Protein AF-A0AAW0IEG2-F1 (afdb_monomer_lite)

Radius of gyration: 17.85 Å; chains: 1; bounding box: 50×49×41 Å

InterPro domains:
  IPR002109 Glutaredoxin [PF00462] (3-48)
  IPR036249 Thioredoxin-like superfamily [SSF52833] (4-71)

pLDDT: mean 71.1, std 20.33, range [39.47, 96.19]

Sequence (109 aa):
GFRVWVDERDVSLDLSYRKELQGVLSGKNKNSKNLMTLPQVFIRGKHIEGAEMIEHLFETSELAKLLEGFPVQNLEFSFDCDSCDDVRFASCISYNGSRKVFDEEEDRV

Foldseek 3Di:
DQQFDDQDDDCVPDVVVVVVVCVVCCVPDVPCPDDQDDDWDDQPNHTQHHDVSCVVCVVVVVNVVSCPPGDHPDPVPPPPPVPCPVPPDDPDVPDPRDDDDDDDDDPDD

Structure (mmCIF, N/CA/C/O backbone):
data_AF-A0AAW0IEG2-F1
#
_entry.id   AF-A0AAW0IEG2-F1
#
loop_
_atom_site.group_PDB
_atom_site.id
_atom_site.type_symbol
_atom_site.label_atom_id
_atom_site.label_alt_id
_atom_site.label_comp_id
_atom_site.label_asym_id
_atom_site.label_entity_id
_atom_site.label_seq_id
_atom_site.pdbx_PDB_ins_code
_atom_site.Cartn_x
_atom_site.Cartn_y
_atom_site.Cartn_z
_atom_site.occupancy
_atom_site.B_iso_or_equiv
_atom_site.auth_seq_id
_atom_site.auth_comp_id
_atom_site.auth_asym_id
_atom_site.auth_atom_id
_atom_site.pdbx_PDB_model_num
ATOM 1 N N . GLY A 1 1 ? -3.029 -9.859 10.539 1.00 76.31 1 GLY A N 1
ATOM 2 C CA . GLY A 1 1 ? -3.305 -8.905 9.442 1.00 76.31 1 GLY A CA 1
ATOM 3 C C . GLY A 1 1 ? -4.535 -9.340 8.664 1.00 76.31 1 GLY A C 1
ATOM 4 O O . GLY A 1 1 ? -4.974 -10.465 8.855 1.00 76.31 1 GLY A O 1
ATOM 5 N N . PHE A 1 2 ? -5.083 -8.482 7.798 1.00 84.50 2 PHE A N 1
ATOM 6 C CA . PHE A 1 2 ? -6.356 -8.728 7.090 1.00 84.50 2 PHE A CA 1
ATOM 7 C C . PHE A 1 2 ? -6.301 -9.794 5.986 1.00 84.50 2 PHE A C 1
ATOM 9 O O . PHE A 1 2 ? -7.349 -10.228 5.525 1.00 84.50 2 PHE A O 1
ATOM 16 N N . ARG A 1 3 ? -5.100 -10.230 5.569 1.00 85.44 3 ARG A N 1
ATOM 17 C CA . ARG A 1 3 ? -4.894 -11.291 4.558 1.00 85.44 3 ARG A CA 1
ATOM 18 C C . ARG A 1 3 ? -5.650 -11.037 3.240 1.00 85.44 3 ARG A C 1
ATOM 20 O O . ARG A 1 3 ? -6.019 -11.976 2.546 1.00 85.44 3 ARG A O 1
ATOM 27 N N . VAL A 1 4 ? -5.883 -9.774 2.894 1.00 87.06 4 VAL A N 1
ATOM 28 C CA . VAL A 1 4 ? -6.465 -9.377 1.605 1.00 87.06 4 VAL A CA 1
ATOM 29 C C . VAL A 1 4 ? -5.387 -9.365 0.523 1.00 87.06 4 VAL A C 1
ATOM 31 O O . VAL A 1 4 ? -4.194 -9.299 0.824 1.00 87.06 4 VAL A O 1
ATOM 34 N N . TRP A 1 5 ? -5.790 -9.453 -0.741 1.00 83.94 5 TRP A N 1
ATOM 35 C CA . TRP A 1 5 ? -4.877 -9.246 -1.865 1.00 83.94 5 TRP A CA 1
ATOM 36 C C . TRP A 1 5 ? -4.476 -7.769 -1.982 1.00 83.94 5 TRP A C 1
ATOM 38 O O . TRP A 1 5 ? -5.323 -6.886 -1.834 1.00 83.94 5 TRP A O 1
ATOM 48 N N . VAL A 1 6 ? -3.188 -7.510 -2.217 1.00 87.69 6 VAL A N 1
ATOM 49 C CA . VAL A 1 6 ? -2.609 -6.163 -2.320 1.00 87.69 6 VAL A CA 1
ATOM 50 C C . VAL A 1 6 ? -1.805 -6.078 -3.614 1.00 87.69 6 VAL A C 1
ATOM 52 O O . VAL A 1 6 ? -0.935 -6.913 -3.845 1.00 87.69 6 VAL A O 1
ATOM 55 N N . ASP A 1 7 ? -2.098 -5.067 -4.433 1.00 88.31 7 ASP A N 1
ATOM 56 C CA . ASP A 1 7 ? -1.340 -4.722 -5.642 1.00 88.31 7 ASP A CA 1
ATOM 57 C C . ASP A 1 7 ? -0.297 -3.653 -5.294 1.00 88.31 7 ASP A C 1
ATOM 59 O O . ASP A 1 7 ? -0.640 -2.482 -5.110 1.00 88.31 7 ASP A O 1
ATOM 63 N N . GLU A 1 8 ? 0.967 -4.047 -5.146 1.00 89.69 8 GLU A N 1
ATOM 64 C CA . GLU A 1 8 ? 2.055 -3.113 -4.857 1.00 89.69 8 GLU A CA 1
ATOM 65 C C . GLU A 1 8 ? 2.616 -2.528 -6.159 1.00 89.69 8 GLU A C 1
ATOM 67 O O . GLU A 1 8 ? 3.122 -3.250 -7.018 1.00 89.69 8 GLU A O 1
ATOM 72 N N . ARG A 1 9 ? 2.542 -1.200 -6.303 1.00 88.88 9 ARG A N 1
ATOM 73 C CA . ARG A 1 9 ? 3.031 -0.480 -7.486 1.00 88.88 9 ARG A CA 1
ATOM 74 C C . ARG A 1 9 ? 4.157 0.469 -7.117 1.00 88.88 9 ARG A C 1
ATOM 76 O O . ARG A 1 9 ? 3.928 1.515 -6.508 1.00 88.88 9 ARG A O 1
ATOM 83 N N . ASP A 1 10 ? 5.368 0.123 -7.532 1.00 86.25 10 ASP A N 1
ATOM 84 C CA . ASP A 1 10 ? 6.550 0.945 -7.300 1.00 86.25 10 ASP A CA 1
ATOM 85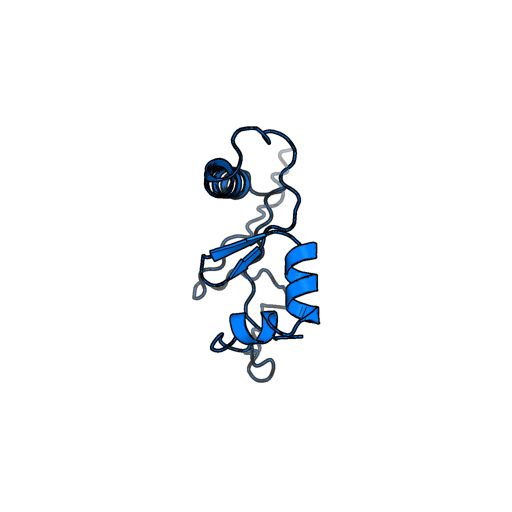 C C . ASP A 1 10 ? 6.624 2.105 -8.308 1.00 86.25 10 ASP A C 1
ATOM 87 O O . ASP A 1 10 ? 6.935 1.935 -9.488 1.00 86.25 10 ASP A O 1
ATOM 91 N N . VAL A 1 11 ? 6.348 3.316 -7.827 1.00 85.62 11 VAL A N 1
ATOM 92 C CA . VAL A 1 11 ? 6.405 4.552 -8.627 1.00 85.62 11 VAL A CA 1
ATOM 93 C C . VAL A 1 11 ? 7.815 5.143 -8.752 1.00 85.62 11 VAL A C 1
ATOM 95 O O . VAL A 1 11 ? 8.010 6.119 -9.482 1.00 85.62 11 VAL A O 1
ATOM 98 N N . SER A 1 12 ? 8.792 4.610 -8.014 1.00 81.38 12 SER A N 1
ATOM 99 C CA . SER A 1 12 ? 10.208 4.957 -8.164 1.00 81.38 12 SER A CA 1
ATOM 100 C C . SER A 1 12 ? 10.835 4.206 -9.338 1.00 81.38 12 SER A C 1
ATOM 102 O O . SER A 1 12 ? 11.629 4.792 -10.075 1.00 81.38 12 SER A O 1
ATOM 104 N N . LEU A 1 13 ? 10.408 2.958 -9.558 1.00 84.81 13 LEU A N 1
ATOM 105 C CA . LEU A 1 13 ? 10.861 2.111 -10.660 1.00 84.81 13 LEU A CA 1
ATOM 106 C C . LEU A 1 13 ? 10.047 2.324 -11.942 1.00 84.81 13 LEU A C 1
ATOM 108 O O . LEU A 1 13 ? 10.627 2.375 -13.026 1.00 84.81 13 LEU A O 1
ATOM 112 N N . ASP A 1 14 ? 8.722 2.486 -11.844 1.00 84.31 14 ASP A N 1
ATOM 113 C CA . ASP A 1 14 ? 7.855 2.639 -13.014 1.00 84.31 14 ASP A CA 1
ATOM 114 C C . ASP A 1 14 ? 7.329 4.077 -13.172 1.00 84.31 14 ASP A C 1
ATOM 116 O O . ASP A 1 14 ? 6.412 4.553 -12.489 1.00 84.31 14 ASP A O 1
ATOM 120 N N . LEU A 1 15 ? 7.896 4.782 -14.153 1.00 84.50 15 LEU A N 1
ATOM 121 C CA . LEU A 1 15 ? 7.496 6.143 -14.510 1.00 84.50 15 LEU A CA 1
ATOM 122 C C . LEU A 1 15 ? 6.049 6.238 -15.017 1.00 84.50 15 LEU A C 1
ATOM 124 O O . LEU A 1 15 ? 5.459 7.319 -14.944 1.00 84.50 15 LEU A O 1
ATOM 128 N N . SER A 1 16 ? 5.479 5.155 -15.553 1.00 86.81 16 SER A N 1
ATOM 129 C CA . SER A 1 16 ? 4.085 5.124 -15.996 1.00 86.81 16 SER A CA 1
ATOM 130 C C . SER A 1 16 ? 3.133 5.159 -14.802 1.00 86.81 16 SER A C 1
ATOM 132 O O . SER A 1 16 ? 2.258 6.025 -14.773 1.00 86.81 16 SER A O 1
ATOM 134 N N . TYR A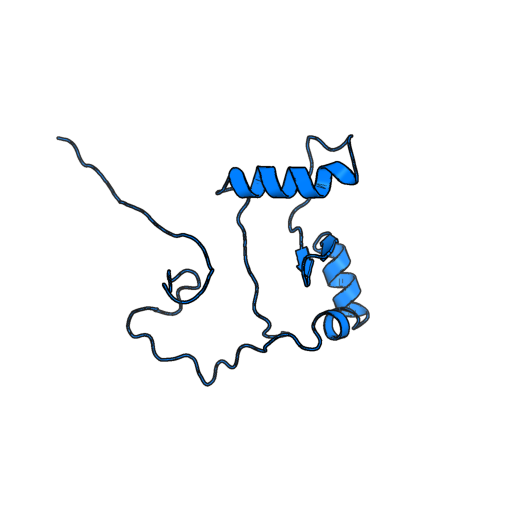 1 17 ? 3.390 4.364 -13.757 1.00 85.00 17 TYR A N 1
ATOM 135 C CA . TYR A 1 17 ? 2.639 4.429 -12.500 1.00 85.00 17 TYR A CA 1
ATOM 136 C C . TYR A 1 17 ? 2.812 5.769 -11.798 1.00 85.00 17 TYR A C 1
ATOM 138 O O . TYR A 1 17 ? 1.842 6.327 -11.290 1.00 85.00 17 TYR A O 1
ATOM 146 N N . ARG A 1 18 ? 4.017 6.353 -11.826 1.00 85.75 18 ARG A N 1
ATOM 147 C CA . ARG A 1 18 ? 4.219 7.709 -11.302 1.00 85.75 18 ARG A CA 1
ATOM 148 C C . ARG A 1 18 ? 3.339 8.735 -12.016 1.00 85.75 18 ARG A C 1
ATOM 150 O O . ARG A 1 18 ? 2.733 9.574 -11.354 1.00 85.75 18 ARG A O 1
ATOM 157 N N . LYS A 1 19 ? 3.266 8.690 -13.350 1.00 86.19 19 LYS A N 1
ATOM 158 C CA . LYS A 1 19 ? 2.421 9.599 -14.145 1.00 86.19 19 LYS A CA 1
ATOM 159 C C . LYS A 1 19 ? 0.932 9.350 -13.910 1.00 86.19 19 LYS A C 1
ATOM 161 O O . LYS A 1 19 ? 0.182 10.314 -13.786 1.00 86.19 19 LYS A O 1
ATOM 166 N N . GLU A 1 20 ? 0.512 8.090 -13.830 1.00 88.44 20 GLU A N 1
ATOM 167 C CA . GLU A 1 20 ? -0.867 7.703 -13.519 1.00 88.44 20 GLU A CA 1
ATOM 168 C C . GLU A 1 20 ? -1.280 8.237 -12.143 1.00 88.44 20 GLU A C 1
ATOM 170 O O . GLU A 1 20 ? -2.257 8.980 -12.039 1.00 88.44 20 GLU A O 1
ATOM 175 N N . LEU A 1 21 ? -0.482 7.955 -11.107 1.00 87.19 21 LEU A N 1
ATOM 176 C CA . LEU A 1 21 ? -0.701 8.448 -9.749 1.00 87.19 21 LEU A CA 1
ATOM 177 C C . LEU A 1 21 ? -0.747 9.979 -9.722 1.00 87.19 21 LEU A C 1
ATOM 179 O O . LEU A 1 21 ? -1.644 10.565 -9.116 1.00 87.19 21 LEU A O 1
ATOM 183 N N . GLN A 1 22 ? 0.169 10.640 -10.438 1.00 85.62 22 GLN A N 1
ATOM 184 C CA . GLN A 1 22 ? 0.139 12.091 -10.586 1.00 85.62 22 GLN A CA 1
ATOM 185 C C . GLN A 1 22 ? -1.164 12.577 -11.221 1.00 85.62 22 GLN A C 1
ATOM 187 O O . GLN A 1 22 ? -1.729 13.556 -10.739 1.00 85.62 22 GLN A O 1
ATOM 192 N N . GLY A 1 23 ? -1.666 11.907 -12.258 1.00 85.88 23 GLY A N 1
ATOM 193 C CA . GLY A 1 23 ? -2.932 12.238 -12.911 1.00 85.88 23 GLY A CA 1
ATOM 194 C C . GLY A 1 23 ? -4.130 12.117 -11.970 1.00 85.88 23 GLY A C 1
ATOM 195 O O . GLY A 1 23 ? -4.931 13.047 -11.874 1.00 85.88 23 GLY A O 1
ATOM 196 N N . VAL A 1 24 ? -4.206 11.016 -11.219 1.00 84.81 24 VAL A N 1
ATOM 197 C CA . VAL A 1 24 ? -5.282 10.760 -10.247 1.00 84.81 24 VAL A CA 1
ATOM 198 C C . VAL A 1 24 ? -5.265 11.787 -9.107 1.00 84.81 24 VAL A C 1
ATOM 200 O O . VAL A 1 24 ? -6.319 12.278 -8.700 1.00 84.81 24 VAL A O 1
ATOM 203 N N . LEU A 1 25 ? -4.081 12.175 -8.623 1.00 81.25 25 LEU A N 1
ATOM 204 C CA . LEU A 1 25 ? -3.932 13.134 -7.520 1.00 81.25 25 LEU A CA 1
ATOM 205 C C . LEU A 1 25 ? -4.035 14.607 -7.957 1.00 81.25 25 LEU A C 1
ATOM 207 O O . LEU A 1 25 ? -4.485 15.454 -7.180 1.00 81.25 25 LEU A O 1
ATOM 211 N N . SER A 1 26 ? -3.672 14.937 -9.202 1.00 69.12 26 SER A N 1
ATOM 212 C CA . SER A 1 26 ? -3.678 16.318 -9.724 1.00 69.12 26 SER A CA 1
ATOM 213 C C . SER A 1 26 ? -5.072 16.952 -9.760 1.00 69.12 26 SER A C 1
ATOM 215 O O . SER A 1 26 ? -5.185 18.179 -9.735 1.00 69.12 26 SER A O 1
ATOM 217 N N . GLY A 1 27 ? -6.139 16.146 -9.767 1.00 62.97 27 GLY A N 1
ATOM 218 C CA . GLY A 1 27 ? -7.513 16.640 -9.645 1.00 62.97 27 GLY A CA 1
ATOM 219 C C . GLY A 1 27 ? -7.821 17.284 -8.287 1.00 62.97 27 GLY A C 1
ATOM 220 O O . GLY A 1 27 ? -8.717 18.122 -8.210 1.00 62.97 27 GLY A O 1
ATOM 221 N N . LYS A 1 28 ? -7.066 16.940 -7.231 1.00 57.53 28 LYS A N 1
ATOM 222 C CA . LYS A 1 28 ? -7.306 17.401 -5.854 1.00 57.53 28 LYS A CA 1
ATOM 223 C C . LYS A 1 28 ? -6.367 18.524 -5.395 1.00 57.53 28 LYS A C 1
ATOM 225 O O . LYS A 1 28 ? -6.750 19.280 -4.511 1.00 57.53 28 LYS A O 1
ATOM 230 N N . ASN A 1 29 ? -5.165 18.676 -5.969 1.00 51.62 29 ASN A N 1
ATOM 231 C CA . ASN A 1 29 ? -4.219 19.708 -5.518 1.00 51.62 29 ASN A CA 1
ATOM 232 C C . ASN A 1 29 ? -3.242 20.162 -6.622 1.00 51.62 29 ASN A C 1
ATOM 234 O O . ASN A 1 29 ? -2.154 19.614 -6.793 1.00 51.62 29 ASN A O 1
ATOM 238 N N . LYS A 1 30 ? -3.609 21.218 -7.361 1.00 50.16 30 LYS A N 1
ATOM 239 C CA . LYS A 1 30 ? -2.830 21.770 -8.493 1.00 50.16 30 LYS A CA 1
ATOM 240 C C . LYS A 1 30 ? -1.489 22.422 -8.102 1.00 50.16 30 LYS A C 1
ATOM 242 O O . LYS A 1 30 ? -0.730 22.805 -8.986 1.00 50.16 30 LYS A O 1
ATOM 247 N N . ASN A 1 31 ? -1.186 22.529 -6.805 1.00 49.44 31 ASN A N 1
ATOM 248 C CA . ASN A 1 31 ? -0.006 23.234 -6.290 1.00 49.44 31 ASN A CA 1
ATOM 249 C C . ASN A 1 31 ? 1.110 22.312 -5.759 1.00 49.44 31 ASN A C 1
ATOM 251 O O . ASN A 1 31 ? 2.204 22.798 -5.487 1.00 49.44 31 ASN A O 1
ATOM 255 N N . SER A 1 32 ? 0.895 20.993 -5.647 1.00 52.62 32 SER A N 1
ATOM 256 C CA . SER A 1 32 ? 1.917 20.058 -5.140 1.00 52.62 32 SER A CA 1
ATOM 257 C C . SER A 1 32 ? 2.612 19.313 -6.281 1.00 52.62 32 SER A C 1
ATOM 259 O O . SER A 1 32 ? 2.489 18.103 -6.449 1.00 52.62 32 SER A O 1
ATOM 261 N N . LYS A 1 33 ? 3.364 20.045 -7.109 1.00 49.19 33 LYS A N 1
ATOM 262 C CA . LYS A 1 33 ? 4.205 19.445 -8.162 1.00 49.19 33 LYS A CA 1
ATOM 263 C C . LYS A 1 33 ? 5.398 18.655 -7.589 1.00 49.19 33 LYS A C 1
ATOM 265 O O . LYS A 1 33 ? 6.101 18.003 -8.351 1.00 49.19 33 LYS A O 1
ATOM 270 N N . ASN A 1 34 ? 5.641 18.710 -6.274 1.00 49.38 34 ASN A N 1
ATOM 271 C CA . ASN A 1 34 ? 6.906 18.256 -5.695 1.00 49.38 34 ASN A CA 1
ATOM 272 C C . ASN A 1 34 ? 6.838 17.374 -4.445 1.00 49.38 34 ASN A C 1
ATOM 274 O O . ASN A 1 34 ? 7.896 16.936 -4.015 1.00 49.38 34 ASN A O 1
ATOM 278 N N . LEU A 1 35 ? 5.671 17.051 -3.876 1.00 57.31 35 LEU A N 1
ATOM 279 C CA . LEU A 1 35 ? 5.643 16.149 -2.718 1.00 57.31 35 LEU A CA 1
ATOM 280 C C . LEU A 1 35 ? 4.350 15.324 -2.688 1.00 57.31 35 LEU A C 1
ATOM 282 O O . LEU A 1 35 ? 3.418 15.606 -1.941 1.00 57.31 35 LEU A O 1
ATOM 286 N N . MET A 1 36 ? 4.269 14.310 -3.551 1.00 69.06 36 MET A N 1
ATOM 287 C CA . MET A 1 36 ? 3.323 13.213 -3.327 1.00 69.06 36 MET A CA 1
ATOM 288 C C . MET A 1 36 ? 3.914 12.364 -2.211 1.00 69.06 36 MET A C 1
ATOM 290 O O . MET A 1 36 ? 4.939 11.717 -2.412 1.00 69.06 36 MET A O 1
ATOM 294 N N . THR A 1 37 ? 3.326 12.438 -1.022 1.00 78.69 37 THR A N 1
ATOM 295 C CA . THR A 1 37 ? 3.744 11.627 0.120 1.00 78.69 37 THR A CA 1
ATOM 296 C C . THR A 1 37 ? 3.375 10.177 -0.163 1.00 78.69 37 THR A C 1
ATOM 298 O O . THR A 1 37 ? 2.219 9.874 -0.418 1.00 78.69 37 THR A O 1
ATOM 301 N N . LEU A 1 38 ? 4.347 9.274 -0.201 1.00 86.62 38 LEU A N 1
ATOM 302 C CA . LEU A 1 38 ? 4.079 7.840 -0.312 1.00 86.62 38 LEU A CA 1
ATOM 303 C C . LEU A 1 38 ? 4.013 7.220 1.091 1.00 86.62 38 LEU A C 1
ATOM 305 O O . LEU A 1 38 ? 4.640 7.757 2.007 1.00 86.62 38 LEU A O 1
ATOM 309 N N . PRO A 1 39 ? 3.295 6.098 1.271 1.00 90.06 39 PRO A N 1
ATOM 310 C CA . PRO A 1 39 ? 2.490 5.379 0.273 1.00 90.06 39 PRO A CA 1
ATOM 311 C C . PRO A 1 39 ? 1.200 6.124 -0.113 1.00 90.06 39 PRO A C 1
ATOM 313 O O . PRO A 1 39 ? 0.779 7.043 0.578 1.00 90.06 39 PRO A O 1
ATOM 316 N N . GLN A 1 40 ? 0.577 5.725 -1.225 1.00 90.88 40 GLN A N 1
ATOM 317 C CA . GLN A 1 40 ? -0.757 6.177 -1.642 1.00 90.88 40 GLN A CA 1
ATOM 318 C C . GLN A 1 40 ? -1.640 4.949 -1.854 1.00 90.88 40 GLN A C 1
ATOM 320 O O . GLN A 1 40 ? -1.358 4.125 -2.721 1.00 90.88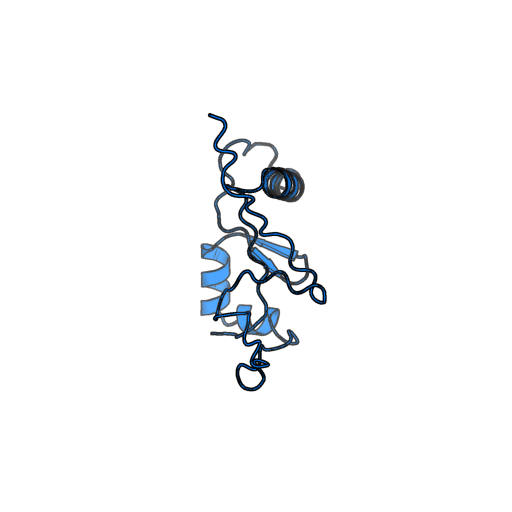 40 GLN A O 1
ATOM 325 N N . VAL A 1 41 ? -2.686 4.812 -1.041 1.00 92.31 41 VAL A N 1
ATOM 326 C CA . VAL A 1 41 ? -3.501 3.598 -0.956 1.00 92.31 41 VAL A CA 1
ATOM 327 C C . VAL A 1 41 ? -4.856 3.808 -1.616 1.00 92.31 41 VAL A C 1
ATOM 329 O O . VAL A 1 41 ? -5.514 4.843 -1.462 1.00 92.31 41 VAL A O 1
ATOM 332 N N . PHE A 1 42 ? -5.285 2.783 -2.346 1.00 92.44 42 PHE A N 1
ATOM 333 C CA . PHE A 1 42 ? -6.576 2.733 -3.010 1.00 92.44 42 PHE A CA 1
ATOM 334 C C . PHE A 1 42 ? -7.303 1.451 -2.611 1.00 92.44 42 PHE A C 1
ATOM 336 O O . PHE A 1 42 ? -6.739 0.363 -2.685 1.00 92.44 42 PHE A O 1
ATOM 343 N N . ILE A 1 43 ? -8.572 1.568 -2.221 1.00 92.75 43 ILE A N 1
ATOM 344 C CA . ILE A 1 43 ? -9.432 0.427 -1.883 1.00 92.75 43 ILE A CA 1
ATOM 345 C C . ILE A 1 43 ? -10.641 0.470 -2.814 1.00 92.75 43 ILE A C 1
ATOM 347 O O . ILE A 1 43 ? -11.371 1.460 -2.853 1.00 92.75 43 ILE A O 1
ATOM 351 N N . ARG A 1 44 ? -10.850 -0.594 -3.604 1.00 89.25 44 ARG A N 1
ATOM 352 C CA . ARG A 1 44 ? -11.924 -0.674 -4.623 1.00 89.25 44 ARG A CA 1
ATOM 353 C C . ARG A 1 44 ? -11.927 0.520 -5.591 1.00 89.25 44 ARG A C 1
ATOM 355 O O . ARG A 1 44 ? -12.977 1.074 -5.905 1.00 89.25 44 ARG A O 1
ATOM 362 N N . GLY A 1 45 ? -10.739 0.965 -6.002 1.00 87.62 45 GLY A N 1
ATOM 363 C CA . GLY A 1 45 ? -10.564 2.124 -6.884 1.00 87.62 45 GLY A CA 1
ATOM 364 C C . GLY A 1 45 ? -10.816 3.486 -6.224 1.00 87.62 45 GLY A C 1
ATOM 365 O O . GLY A 1 45 ? -10.661 4.511 -6.882 1.00 87.62 45 GLY A O 1
ATOM 366 N N . LYS A 1 46 ? -11.174 3.536 -4.933 1.00 89.62 46 LYS A N 1
ATOM 367 C CA . LYS A 1 46 ? -11.294 4.789 -4.181 1.00 89.62 46 LYS A CA 1
ATOM 368 C C . LYS A 1 46 ? -9.966 5.135 -3.528 1.00 89.62 46 LYS A C 1
ATOM 370 O O . LYS A 1 46 ? -9.364 4.297 -2.866 1.00 89.62 46 LYS A O 1
ATOM 375 N N . HIS A 1 47 ? -9.542 6.380 -3.706 1.00 90.44 47 HIS A N 1
ATOM 376 C CA . HIS A 1 47 ? -8.345 6.932 -3.080 1.00 90.44 47 HIS A CA 1
ATOM 377 C C . HIS A 1 47 ? -8.574 7.154 -1.582 1.00 90.44 47 HIS A C 1
ATOM 379 O O . HIS A 1 47 ? -9.469 7.922 -1.229 1.00 90.44 47 HIS A O 1
ATOM 385 N N . ILE A 1 48 ? -7.785 6.481 -0.741 1.00 89.19 48 ILE A N 1
ATOM 386 C CA . ILE A 1 48 ? -7.874 6.559 0.726 1.00 89.19 48 ILE A CA 1
ATOM 387 C C . ILE A 1 48 ? -6.824 7.494 1.329 1.00 89.19 48 ILE A C 1
ATOM 389 O O . ILE A 1 48 ? -7.061 7.986 2.418 1.00 89.19 48 ILE A O 1
ATOM 393 N N . GLU A 1 49 ? -5.740 7.794 0.601 1.00 85.75 49 GLU A N 1
ATOM 394 C CA . GLU A 1 49 ? -4.576 8.606 1.016 1.00 85.75 49 GLU A CA 1
ATOM 395 C C . GLU A 1 49 ? -3.385 7.781 1.527 1.00 85.75 49 GLU A C 1
ATOM 397 O O . GLU A 1 49 ? -3.098 6.714 0.982 1.00 85.75 49 GLU A O 1
ATOM 402 N N . GLY A 1 50 ? -2.610 8.340 2.460 1.00 87.50 50 GLY A N 1
ATOM 403 C CA . GLY A 1 50 ? -1.325 7.810 2.896 1.00 87.50 50 GLY A CA 1
ATOM 404 C C . GLY A 1 50 ? -1.390 6.967 4.163 1.00 87.50 50 GLY A C 1
ATOM 405 O O . GLY A 1 50 ? -2.461 6.600 4.641 1.00 87.50 50 GLY A O 1
ATOM 406 N N . ALA A 1 51 ? -0.211 6.659 4.704 1.00 88.81 51 ALA A N 1
ATOM 407 C CA . ALA A 1 51 ? -0.063 5.772 5.857 1.00 88.81 51 ALA A CA 1
ATOM 408 C C . ALA A 1 51 ? -0.851 6.243 7.091 1.00 88.81 51 ALA A C 1
ATOM 410 O O . ALA A 1 51 ? -1.536 5.430 7.696 1.00 88.81 51 ALA A O 1
ATOM 411 N N . GLU A 1 52 ? -0.820 7.542 7.402 1.00 90.56 52 GLU A N 1
ATOM 412 C CA . GLU A 1 52 ? -1.507 8.126 8.568 1.00 90.56 52 GLU A CA 1
ATOM 413 C C . GLU A 1 52 ? -3.024 7.882 8.532 1.00 90.56 52 GLU A C 1
ATOM 415 O O . GLU A 1 52 ? -3.622 7.461 9.519 1.00 90.56 52 GLU A O 1
ATOM 420 N N . MET A 1 53 ? -3.654 8.062 7.367 1.00 91.06 53 MET A N 1
ATOM 421 C CA . MET A 1 53 ? -5.089 7.814 7.220 1.00 91.06 53 MET A CA 1
ATOM 422 C C . MET A 1 53 ? -5.423 6.323 7.363 1.00 91.06 53 MET A C 1
ATOM 424 O O . MET A 1 53 ? -6.430 5.959 7.966 1.00 91.06 53 MET A O 1
ATOM 428 N N . ILE A 1 54 ? -4.574 5.436 6.836 1.00 92.06 54 ILE A N 1
ATOM 429 C CA . ILE A 1 54 ? -4.758 3.985 6.974 1.00 92.06 54 ILE A CA 1
ATOM 430 C C . ILE A 1 54 ? -4.579 3.533 8.425 1.00 92.06 54 ILE A C 1
ATOM 432 O O . ILE A 1 54 ? -5.343 2.687 8.889 1.00 92.06 54 ILE A O 1
ATOM 436 N N . GLU A 1 55 ? -3.609 4.099 9.138 1.00 93.00 55 GLU A N 1
ATOM 437 C CA . GLU A 1 55 ? -3.392 3.862 10.564 1.00 93.00 55 GLU A CA 1
ATOM 438 C C . GLU A 1 55 ? -4.619 4.290 11.372 1.00 93.00 55 GLU A C 1
ATOM 440 O O . GLU A 1 55 ? -5.185 3.479 12.102 1.00 93.00 55 GLU A O 1
ATOM 445 N N . HIS A 1 56 ? -5.134 5.496 11.132 1.00 94.81 56 HIS A N 1
ATOM 446 C CA . HIS A 1 56 ? -6.355 5.966 11.779 1.00 94.81 56 HIS A CA 1
ATOM 447 C C . HIS A 1 56 ? -7.566 5.051 11.509 1.00 94.81 56 HIS A C 1
ATOM 449 O O . HIS A 1 56 ? -8.326 4.705 12.420 1.00 94.81 56 HIS A O 1
ATOM 455 N N . LEU A 1 57 ? -7.749 4.604 10.262 1.00 94.56 57 LEU A N 1
ATOM 456 C CA . LEU A 1 57 ? -8.815 3.661 9.901 1.00 94.56 57 LEU A CA 1
ATOM 457 C C . LEU A 1 57 ? -8.628 2.292 10.569 1.00 94.56 57 LEU A C 1
ATOM 459 O O . LEU A 1 57 ? -9.609 1.608 10.873 1.00 94.56 57 LEU A O 1
ATOM 463 N N . PHE A 1 58 ? -7.384 1.863 10.779 1.00 93.81 58 PHE A N 1
ATOM 464 C CA . PHE A 1 58 ? -7.079 0.633 11.498 1.00 93.81 58 PHE A CA 1
ATOM 465 C C . PHE A 1 58 ? -7.449 0.753 12.980 1.00 93.81 58 PHE A C 1
ATOM 467 O O . PHE A 1 58 ? -8.161 -0.109 13.496 1.00 93.81 58 PHE A O 1
ATOM 474 N N . GLU A 1 59 ? -7.049 1.843 13.635 1.00 96.19 59 GLU A N 1
ATOM 475 C CA . GLU A 1 59 ? -7.337 2.113 15.050 1.00 96.19 59 GLU A CA 1
ATOM 476 C C . GLU A 1 59 ? -8.839 2.233 15.336 1.00 96.19 59 GLU A C 1
ATOM 478 O O . GLU A 1 59 ? -9.344 1.702 16.324 1.00 96.19 59 GLU A O 1
ATOM 483 N N . THR A 1 60 ? -9.584 2.873 14.435 1.00 96.12 60 THR A N 1
ATOM 484 C CA . THR A 1 60 ? -11.046 3.036 14.539 1.00 96.12 60 THR A CA 1
ATOM 485 C C . THR A 1 60 ? -11.835 1.797 14.097 1.00 96.12 60 THR A C 1
ATOM 487 O O . THR A 1 60 ? -13.067 1.792 14.142 1.00 96.12 60 THR A O 1
ATOM 490 N N . SER A 1 61 ? -11.154 0.720 13.681 1.00 93.25 61 SER A N 1
ATOM 491 C CA . SER A 1 61 ? -11.755 -0.499 13.108 1.00 93.25 61 SER A CA 1
ATOM 492 C C . SER A 1 61 ? -12.583 -0.271 11.832 1.00 93.25 61 SER A C 1
ATOM 494 O O . SER A 1 61 ? -13.287 -1.173 11.369 1.00 93.25 61 SER A O 1
ATOM 496 N N . GLU A 1 62 ? -12.503 0.911 11.220 1.00 94.25 62 GLU A N 1
ATOM 497 C CA . GLU A 1 62 ? -13.173 1.218 9.955 1.00 94.25 62 GLU A CA 1
ATOM 498 C C . GLU A 1 62 ? -12.498 0.533 8.769 1.00 94.25 62 GLU A C 1
ATOM 500 O O . GLU A 1 62 ? -13.176 0.119 7.826 1.00 94.25 62 GLU A O 1
ATOM 505 N N . LEU A 1 63 ? -11.184 0.314 8.846 1.00 92.94 63 LEU A N 1
ATOM 506 C CA . LEU A 1 63 ? -10.439 -0.412 7.822 1.00 92.94 63 LEU A CA 1
ATOM 507 C C . LEU A 1 63 ? -10.992 -1.830 7.628 1.00 92.94 63 LEU A C 1
ATOM 509 O O . LEU A 1 63 ? -11.132 -2.283 6.496 1.00 92.94 63 LEU A O 1
ATOM 513 N N . ALA A 1 64 ? -11.385 -2.506 8.711 1.00 92.38 64 ALA A N 1
ATOM 514 C CA . ALA A 1 64 ? -11.996 -3.833 8.640 1.00 92.38 64 ALA A CA 1
ATOM 515 C C . ALA A 1 64 ? -13.309 -3.820 7.840 1.00 92.38 64 ALA A C 1
ATOM 517 O O . ALA A 1 64 ? -13.547 -4.711 7.029 1.00 92.38 64 ALA A O 1
ATOM 518 N N . LYS A 1 65 ? -14.128 -2.776 8.024 1.00 93.25 65 LYS A N 1
ATOM 519 C CA . LYS A 1 65 ? -15.391 -2.585 7.295 1.00 93.25 65 LYS A CA 1
ATOM 520 C C . LYS A 1 65 ? -15.141 -2.272 5.820 1.00 93.25 65 LYS A C 1
ATOM 522 O O . LYS A 1 65 ? -15.825 -2.796 4.950 1.00 93.25 65 LYS A O 1
ATOM 527 N N . LEU A 1 66 ? -14.133 -1.452 5.517 1.00 92.81 66 LEU A N 1
ATOM 528 C CA . LEU A 1 66 ? -13.746 -1.144 4.134 1.00 92.81 66 LEU A CA 1
ATOM 529 C C . LEU A 1 66 ? -13.242 -2.379 3.375 1.00 92.81 66 LEU A C 1
ATOM 531 O O . LEU A 1 66 ? -13.420 -2.476 2.158 1.00 92.81 66 LEU A O 1
ATOM 535 N N . LEU A 1 67 ? -12.625 -3.316 4.095 1.00 92.00 67 LEU A N 1
ATOM 536 C CA . LEU A 1 67 ? -12.114 -4.574 3.559 1.00 92.00 67 LEU A CA 1
ATOM 537 C C . LEU A 1 67 ? -13.153 -5.710 3.568 1.00 92.00 67 LEU A C 1
ATOM 539 O O . LEU A 1 67 ? -12.868 -6.801 3.072 1.00 92.00 67 LEU A O 1
ATOM 543 N N . GLU A 1 68 ? -14.366 -5.478 4.069 1.00 91.50 68 GLU A N 1
ATOM 544 C CA . GLU A 1 68 ? -15.413 -6.496 4.103 1.00 91.50 68 GLU A CA 1
ATOM 545 C C . GLU A 1 68 ? -15.797 -6.948 2.687 1.00 91.50 68 GLU A C 1
ATOM 547 O O . GLU A 1 68 ? -16.072 -6.136 1.800 1.00 91.50 68 GLU A O 1
ATOM 552 N N . GLY A 1 69 ? -15.810 -8.262 2.456 1.00 87.12 69 GLY A N 1
ATOM 553 C CA . GLY A 1 69 ? -16.113 -8.857 1.152 1.00 87.12 69 GLY A CA 1
ATOM 554 C C . GLY A 1 69 ? -14.932 -8.910 0.180 1.00 87.12 69 GLY A C 1
ATOM 555 O O . GLY A 1 69 ? -15.120 -9.308 -0.968 1.00 87.12 69 GLY A O 1
ATOM 556 N N . PHE A 1 70 ? -13.720 -8.526 0.597 1.00 86.81 70 PHE A N 1
ATOM 557 C CA . PHE A 1 70 ? -12.521 -8.890 -0.160 1.00 86.81 70 PHE A CA 1
ATOM 558 C C . PHE A 1 70 ? -12.240 -10.395 -0.041 1.00 86.81 70 PHE A C 1
ATOM 560 O O . PHE A 1 70 ? -12.432 -10.970 1.034 1.00 86.81 70 PHE A O 1
ATOM 567 N N . PRO A 1 71 ? -11.749 -11.041 -1.116 1.00 82.38 71 PRO A N 1
ATOM 568 C CA . PRO A 1 71 ? -11.262 -12.406 -1.021 1.00 82.38 71 PRO A CA 1
ATOM 569 C C . PRO A 1 71 ? -10.067 -12.443 -0.065 1.00 82.38 71 PRO A C 1
ATOM 571 O O . PRO A 1 71 ? -9.092 -11.704 -0.224 1.00 82.38 71 PRO A O 1
ATOM 574 N N . VAL A 1 72 ? -10.165 -13.302 0.945 1.00 81.50 72 VAL A N 1
ATOM 575 C CA . VAL A 1 72 ? -9.079 -13.553 1.888 1.00 81.50 72 VAL A CA 1
ATOM 576 C C . VAL A 1 72 ? -8.156 -14.593 1.268 1.00 81.50 72 VAL A C 1
ATOM 578 O O . VAL A 1 72 ? -8.605 -15.656 0.842 1.00 81.50 72 VAL A O 1
ATOM 581 N N . GLN A 1 73 ? -6.863 -14.291 1.217 1.00 69.69 73 GLN A N 1
ATOM 582 C CA . GLN A 1 73 ? -5.847 -15.237 0.783 1.00 69.69 73 GLN A CA 1
ATOM 583 C C . GLN A 1 73 ? -5.782 -16.382 1.797 1.00 69.69 73 GLN A C 1
ATOM 585 O O . GLN A 1 73 ? -5.288 -16.225 2.919 1.00 69.69 73 GLN A O 1
ATOM 590 N N . ASN A 1 74 ? -6.314 -17.539 1.411 1.00 61.28 74 ASN A N 1
ATOM 591 C CA . ASN A 1 74 ? -6.175 -18.769 2.173 1.00 61.28 74 ASN A CA 1
ATOM 592 C C . ASN A 1 74 ? -4.789 -19.351 1.898 1.00 61.28 74 ASN A C 1
ATOM 594 O O . ASN A 1 74 ? -4.591 -20.034 0.901 1.00 61.28 74 ASN A O 1
ATOM 598 N N . LEU A 1 75 ? -3.842 -19.093 2.805 1.00 56.59 75 LEU A N 1
ATOM 599 C CA . LEU A 1 75 ? -2.502 -19.703 2.765 1.00 56.59 75 LEU A CA 1
ATOM 600 C C . LEU A 1 75 ? -2.524 -21.245 2.742 1.00 56.59 75 LEU A C 1
ATOM 602 O O . LEU A 1 75 ? -1.530 -21.847 2.370 1.00 56.59 75 LEU A O 1
ATOM 606 N N . GLU A 1 76 ? -3.635 -21.884 3.118 1.00 51.78 76 GLU A N 1
ATOM 607 C CA . GLU A 1 76 ? -3.789 -23.347 3.088 1.00 51.78 76 GLU A CA 1
ATOM 608 C C . GLU A 1 76 ? -3.880 -23.929 1.666 1.00 51.78 76 GLU A C 1
ATOM 610 O O . GLU A 1 76 ? -3.639 -25.113 1.477 1.00 51.78 76 GLU A O 1
ATOM 615 N N . PHE A 1 77 ? -4.206 -23.100 0.668 1.00 47.25 77 PHE A N 1
ATOM 616 C CA . PHE A 1 77 ? -4.255 -23.466 -0.752 1.00 47.25 77 PHE A CA 1
ATOM 617 C C . PHE A 1 77 ? -3.221 -22.676 -1.557 1.00 47.25 77 PHE A C 1
ATOM 619 O O . PHE A 1 77 ? -3.469 -22.293 -2.704 1.00 47.25 77 PHE A O 1
ATOM 626 N N . SER A 1 78 ? -2.053 -22.411 -0.963 1.00 49.47 78 SER A N 1
ATOM 627 C CA . SER A 1 78 ? -0.878 -22.154 -1.786 1.00 49.47 78 SER A CA 1
ATOM 628 C C . SER A 1 78 ? -0.667 -23.423 -2.599 1.00 49.47 78 SER A C 1
ATOM 630 O O . SER A 1 78 ? -0.182 -24.418 -2.077 1.00 49.47 78 SER A O 1
ATOM 632 N N . PHE A 1 79 ? -1.147 -23.436 -3.843 1.00 46.72 79 PHE A N 1
ATOM 633 C CA . PHE A 1 79 ? -0.719 -24.434 -4.806 1.00 46.72 79 PHE A CA 1
ATOM 634 C C . PHE A 1 79 ? 0.802 -24.433 -4.733 1.00 46.72 79 PHE A C 1
ATOM 636 O O . PHE A 1 79 ? 1.402 -23.372 -4.923 1.00 46.72 79 PHE A O 1
ATOM 643 N N . ASP A 1 80 ? 1.386 -25.580 -4.393 1.00 44.62 80 ASP A N 1
ATOM 644 C CA . ASP A 1 80 ? 2.818 -25.830 -4.479 1.00 44.62 80 ASP A CA 1
ATOM 645 C C . ASP A 1 80 ? 3.224 -25.611 -5.941 1.00 44.62 80 ASP A C 1
ATOM 647 O O . ASP A 1 80 ? 3.230 -26.511 -6.779 1.00 44.62 80 ASP A O 1
ATOM 651 N N . CYS A 1 81 ? 3.446 -24.353 -6.307 1.00 46.22 81 CYS A N 1
ATOM 652 C CA . CYS A 1 81 ? 4.141 -24.012 -7.519 1.00 46.22 81 CYS A CA 1
ATOM 653 C C . CYS A 1 81 ? 5.604 -24.280 -7.189 1.00 46.22 81 CYS A C 1
ATOM 655 O O . CYS A 1 81 ? 6.269 -23.410 -6.634 1.00 46.22 81 CYS A O 1
ATOM 657 N N . ASP A 1 82 ? 6.103 -25.458 -7.564 1.00 52.16 82 ASP A N 1
ATOM 658 C CA . ASP A 1 82 ? 7.519 -25.856 -7.439 1.00 52.16 82 ASP A CA 1
ATOM 659 C C . ASP A 1 82 ? 8.501 -24.853 -8.090 1.00 52.16 82 ASP A C 1
ATOM 661 O O . ASP A 1 82 ? 9.714 -24.963 -7.940 1.00 52.16 82 ASP A O 1
ATOM 665 N N . SER A 1 83 ? 7.990 -23.867 -8.836 1.00 51.62 83 SER A N 1
ATOM 666 C CA . SER A 1 83 ? 8.752 -22.801 -9.490 1.00 51.62 83 SER A CA 1
ATOM 667 C C . SER A 1 83 ? 8.606 -21.425 -8.825 1.00 51.62 83 SER A C 1
ATOM 669 O O . SER A 1 83 ? 9.345 -20.508 -9.185 1.00 51.62 83 SER A O 1
ATOM 671 N N . CYS A 1 84 ? 7.648 -21.233 -7.919 1.00 49.78 84 CYS A N 1
ATOM 672 C CA . CYS A 1 84 ? 7.321 -19.940 -7.327 1.00 49.78 84 CYS A CA 1
ATOM 673 C C . CYS A 1 84 ? 7.778 -19.953 -5.862 1.00 49.78 84 CYS A C 1
ATOM 675 O O . CYS A 1 84 ? 6.951 -20.008 -4.959 1.00 49.78 84 CYS A O 1
ATOM 677 N N . ASP A 1 85 ? 9.095 -19.963 -5.654 1.00 49.09 85 ASP A N 1
ATOM 678 C CA . ASP A 1 85 ? 9.797 -20.079 -4.364 1.00 49.09 85 ASP A CA 1
ATOM 679 C C . ASP A 1 85 ? 9.533 -18.884 -3.423 1.00 49.09 85 ASP A C 1
ATOM 681 O O . ASP A 1 85 ? 10.384 -18.024 -3.212 1.00 49.09 85 ASP A O 1
ATOM 685 N N . ASP A 1 86 ? 8.286 -18.745 -2.964 1.00 50.69 86 ASP A N 1
ATOM 686 C CA . ASP A 1 86 ? 7.786 -17.646 -2.123 1.00 50.69 86 ASP A CA 1
ATOM 687 C C . ASP A 1 86 ? 8.101 -16.238 -2.687 1.00 50.69 86 ASP A C 1
ATOM 689 O O . ASP A 1 86 ? 8.145 -15.212 -1.997 1.00 50.69 86 ASP A O 1
ATOM 693 N N . VAL A 1 87 ? 8.328 -16.169 -4.003 1.00 47.88 87 VAL A N 1
ATOM 694 C CA . VAL A 1 87 ? 8.637 -14.926 -4.695 1.00 47.88 87 VAL A CA 1
ATOM 695 C C . VAL A 1 87 ? 7.324 -14.184 -4.904 1.00 47.88 87 VAL A C 1
ATOM 697 O O . VAL A 1 87 ? 6.528 -14.523 -5.778 1.00 47.88 87 VAL A O 1
ATOM 700 N N . ARG A 1 88 ? 7.116 -13.094 -4.154 1.00 49.75 88 ARG A N 1
ATOM 701 C CA . ARG A 1 88 ? 5.952 -12.184 -4.290 1.00 49.75 88 ARG A CA 1
ATOM 702 C C . ARG A 1 88 ? 5.796 -11.537 -5.678 1.00 49.75 88 ARG A C 1
ATOM 704 O O . ARG A 1 88 ? 4.868 -10.771 -5.903 1.00 49.75 88 ARG A O 1
ATOM 711 N N . PHE A 1 89 ? 6.710 -11.830 -6.600 1.00 42.12 89 PHE A N 1
ATOM 712 C CA . PHE A 1 89 ? 6.707 -11.390 -7.986 1.00 42.12 89 PHE A CA 1
ATOM 713 C C . PHE A 1 89 ? 7.024 -12.571 -8.912 1.00 42.12 89 PHE A C 1
ATOM 715 O O . PHE A 1 89 ? 8.059 -12.584 -9.573 1.00 42.12 89 PHE A O 1
ATOM 722 N N . ALA A 1 90 ? 6.146 -13.568 -8.950 1.00 40.47 90 ALA A N 1
ATOM 723 C CA . ALA A 1 90 ? 6.112 -14.540 -10.036 1.00 40.47 90 ALA A CA 1
ATOM 724 C C . ALA A 1 90 ? 5.068 -14.084 -11.067 1.00 40.47 90 ALA A C 1
ATOM 726 O O . ALA A 1 90 ? 3.908 -13.839 -10.728 1.00 40.47 90 ALA A O 1
ATOM 727 N N . SER A 1 91 ? 5.478 -13.945 -12.328 1.00 44.50 91 SER A N 1
ATOM 728 C CA . SER A 1 91 ? 4.604 -13.669 -13.470 1.00 44.50 91 SER A CA 1
ATOM 729 C C . SER A 1 91 ? 3.711 -14.879 -13.756 1.00 44.50 91 SER A C 1
ATOM 731 O O . SER A 1 91 ? 3.963 -15.682 -14.650 1.00 44.50 91 SER A O 1
ATOM 733 N N . CYS A 1 92 ? 2.637 -15.021 -12.984 1.00 42.38 92 CYS A N 1
ATOM 734 C CA . CYS A 1 92 ? 1.612 -16.013 -13.259 1.00 42.38 92 CYS A CA 1
ATOM 735 C C . CYS A 1 92 ? 0.737 -15.512 -14.420 1.00 42.38 92 CYS A C 1
ATOM 737 O O . CYS A 1 92 ? 0.014 -14.530 -14.278 1.00 42.38 92 CYS A O 1
ATOM 739 N N . ILE A 1 93 ? 0.794 -16.191 -15.572 1.00 44.34 93 ILE A N 1
ATOM 740 C CA . ILE A 1 93 ? 0.080 -15.840 -16.823 1.00 44.34 93 ILE A CA 1
ATOM 741 C C . ILE A 1 93 ? -1.459 -15.813 -16.646 1.00 44.34 93 ILE A C 1
ATOM 743 O O . ILE A 1 93 ? -2.182 -15.304 -17.500 1.00 44.34 93 ILE A O 1
ATOM 747 N N . SER A 1 94 ? -1.978 -16.315 -15.523 1.00 44.16 94 SER A N 1
ATOM 748 C CA . SER A 1 94 ? -3.404 -16.346 -15.177 1.00 44.16 94 SER A CA 1
ATOM 749 C C . SER A 1 94 ? -3.878 -15.204 -14.265 1.00 44.16 94 SER A C 1
ATOM 751 O O . SER A 1 94 ? -5.088 -15.011 -14.146 1.00 44.16 94 SER A O 1
ATOM 753 N N . TYR A 1 95 ? -2.979 -14.420 -13.654 1.00 43.81 95 TYR A N 1
ATOM 754 C CA . TYR A 1 95 ? -3.344 -13.298 -12.784 1.00 43.81 95 TYR A CA 1
ATOM 755 C C . TYR A 1 95 ? -2.766 -11.993 -13.315 1.00 43.81 95 TYR A C 1
ATOM 757 O O . TYR A 1 95 ? -1.578 -11.877 -13.591 1.00 43.81 95 TYR A O 1
ATOM 765 N N . ASN A 1 96 ? -3.634 -10.993 -13.435 1.00 40.81 96 ASN A N 1
ATOM 766 C CA . ASN A 1 96 ? -3.336 -9.635 -13.873 1.00 40.81 96 ASN A CA 1
ATOM 767 C C . ASN A 1 96 ? -2.462 -8.875 -12.844 1.00 40.81 96 ASN A C 1
ATOM 769 O O . ASN A 1 96 ? -2.898 -7.885 -12.265 1.00 40.81 96 ASN A O 1
ATOM 773 N N . GLY A 1 97 ? -1.249 -9.372 -12.593 1.00 39.47 97 GLY A N 1
ATOM 774 C CA . GLY A 1 97 ? -0.177 -8.766 -11.808 1.00 39.47 97 GLY A CA 1
ATOM 775 C C . GLY A 1 97 ? 1.039 -8.611 -12.714 1.00 39.47 97 GLY A C 1
ATOM 776 O O . GLY A 1 97 ? 1.656 -9.588 -13.136 1.00 39.47 97 GLY A O 1
ATOM 777 N N . SER A 1 98 ? 1.319 -7.371 -13.105 1.00 47.69 98 SER A N 1
ATOM 778 C CA . SER A 1 98 ? 2.197 -7.070 -14.233 1.00 47.69 98 SER A CA 1
ATOM 779 C C . SER A 1 98 ? 3.641 -6.831 -13.790 1.00 47.69 98 SER A C 1
ATOM 781 O O . SER A 1 98 ? 3.921 -5.863 -13.093 1.00 47.69 98 SER A O 1
ATOM 783 N N . ARG A 1 99 ? 4.533 -7.653 -14.360 1.00 41.03 99 ARG A N 1
ATOM 784 C CA . ARG A 1 99 ? 5.940 -7.378 -14.712 1.00 41.03 99 ARG A CA 1
ATOM 785 C C . ARG A 1 99 ? 7.025 -7.584 -13.641 1.00 41.03 99 ARG A C 1
ATOM 787 O O . ARG A 1 99 ? 7.286 -6.722 -12.811 1.00 41.03 99 ARG A O 1
ATOM 794 N N . LYS A 1 100 ? 7.822 -8.640 -13.853 1.00 41.84 100 LYS A N 1
ATOM 795 C CA . LYS A 1 100 ? 9.289 -8.602 -13.731 1.00 41.84 100 LYS A CA 1
ATOM 796 C C . LYS A 1 100 ? 9.907 -9.288 -14.948 1.00 41.84 100 LYS A C 1
ATOM 798 O O . LYS A 1 100 ? 9.632 -10.455 -15.194 1.00 41.84 100 LYS A O 1
ATOM 803 N 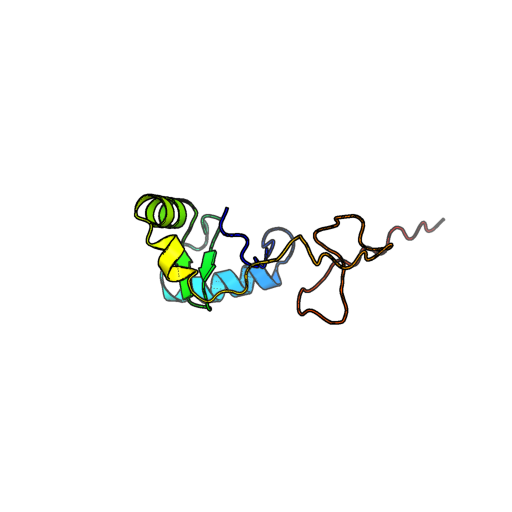N . VAL A 1 101 ? 10.702 -8.542 -15.712 1.00 41.81 101 VAL A N 1
ATOM 804 C CA . VAL A 1 101 ? 11.591 -9.083 -16.747 1.00 41.81 101 VAL A CA 1
ATOM 805 C C . VAL A 1 101 ? 12.930 -8.396 -16.537 1.00 41.81 101 VAL A C 1
ATOM 807 O O . VAL A 1 101 ? 13.007 -7.172 -16.659 1.00 41.81 101 VAL A O 1
ATOM 810 N N . PHE A 1 102 ? 13.938 -9.174 -16.165 1.00 40.94 102 PHE A N 1
ATOM 811 C CA . PHE A 1 102 ? 15.335 -8.786 -16.261 1.00 40.94 102 PHE A CA 1
ATOM 812 C C . PHE A 1 102 ? 15.925 -9.698 -17.329 1.00 40.94 102 PHE A C 1
ATOM 814 O O . PHE A 1 102 ? 15.967 -10.906 -17.121 1.00 40.94 102 PHE A O 1
ATOM 821 N N . ASP A 1 103 ? 16.317 -9.127 -18.464 1.00 39.81 103 ASP A N 1
ATOM 822 C CA . ASP A 1 103 ? 17.352 -9.758 -19.275 1.00 39.81 103 ASP A CA 1
ATOM 823 C C . ASP A 1 103 ? 18.676 -9.226 -18.720 1.00 39.81 103 ASP A C 1
ATOM 825 O O . ASP A 1 103 ? 18.959 -8.025 -18.789 1.00 39.81 103 ASP A O 1
ATOM 829 N N . GLU A 1 104 ? 19.414 -10.113 -18.058 1.00 49.72 104 GLU A N 1
ATOM 830 C CA . GLU A 1 104 ? 20.796 -9.890 -17.655 1.00 49.72 104 GLU A CA 1
ATOM 831 C C . GLU A 1 104 ? 21.690 -9.826 -18.904 1.00 49.72 104 GLU A C 1
ATOM 833 O O . GLU A 1 104 ? 21.539 -10.618 -19.830 1.00 49.72 104 GLU A O 1
ATOM 838 N N . GLU A 1 105 ? 22.608 -8.859 -18.883 1.00 49.53 105 GLU A N 1
ATOM 839 C CA . GLU A 1 105 ? 23.946 -8.916 -19.482 1.00 49.53 105 GLU A CA 1
ATOM 840 C C . GLU A 1 105 ? 24.064 -9.312 -20.967 1.00 49.53 105 GLU A C 1
ATOM 842 O O . GLU A 1 105 ? 24.138 -10.480 -21.33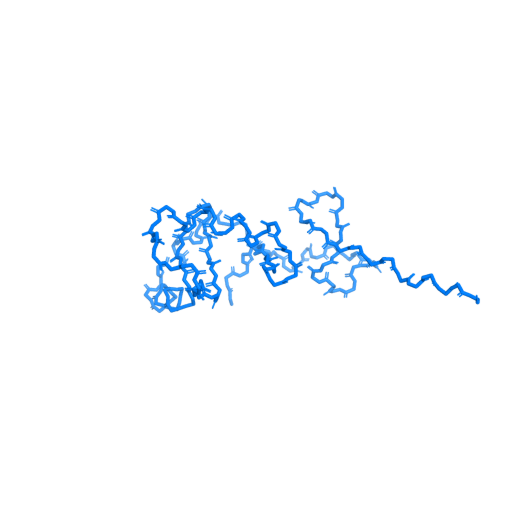8 1.00 49.53 105 GLU A O 1
ATOM 847 N N . GLU A 1 106 ? 24.253 -8.307 -21.829 1.00 42.34 106 GLU A N 1
ATOM 848 C CA . GLU A 1 106 ? 25.053 -8.523 -23.034 1.00 42.34 106 GLU A CA 1
ATOM 849 C C . GLU A 1 106 ? 26.489 -8.074 -22.753 1.00 42.34 106 GLU A C 1
ATOM 851 O O . GLU A 1 106 ? 26.879 -6.935 -23.024 1.00 42.34 106 GLU A O 1
ATOM 856 N N . ASP A 1 107 ? 27.270 -9.00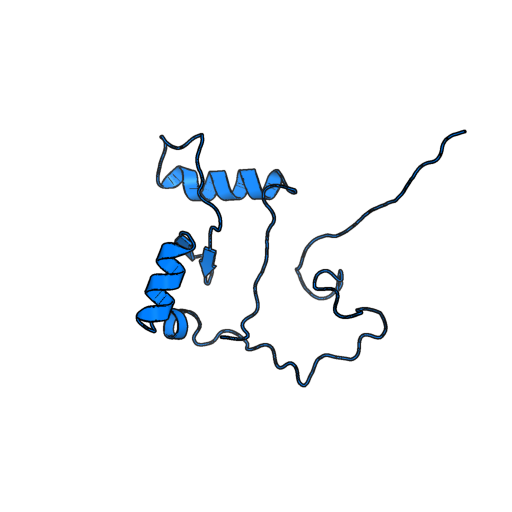0 -22.194 1.00 50.94 107 ASP A N 1
ATOM 857 C CA . ASP A 1 107 ? 28.709 -9.060 -22.427 1.00 50.94 107 ASP A CA 1
ATOM 858 C C . ASP A 1 107 ? 28.950 -8.976 -23.942 1.00 50.94 107 ASP A C 1
ATOM 860 O O . ASP A 1 107 ? 28.744 -9.935 -24.692 1.00 50.94 107 ASP A O 1
ATOM 864 N N . ARG A 1 108 ? 29.396 -7.812 -24.415 1.00 43.66 108 ARG A N 1
ATOM 865 C CA . ARG A 1 108 ? 30.025 -7.678 -25.730 1.00 43.66 108 ARG A CA 1
ATOM 866 C C . ARG A 1 108 ? 31.490 -7.305 -25.538 1.00 43.66 108 ARG A C 1
ATOM 868 O O . ARG A 1 108 ? 31.804 -6.141 -25.314 1.00 43.66 108 ARG A O 1
ATOM 875 N N . VAL A 1 109 ? 32.299 -8.368 -25.590 1.00 45.91 109 VAL A N 1
ATOM 876 C CA . VAL A 1 109 ? 33.701 -8.513 -26.042 1.00 45.91 109 VAL A CA 1
ATOM 877 C C . VAL A 1 109 ? 34.464 -7.223 -26.334 1.00 45.91 109 VAL A C 1
ATOM 879 O O . VAL A 1 109 ? 34.051 -6.488 -27.260 1.00 45.91 109 VAL A O 1
#

Organism: Quercus suber (NCBI:txid58331)

Secondary structure (DSSP, 8-state):
---B------TTT-HHHHHHHHHHHHTT-TT-SS--PSP-EEETTEEEESHHHHHHHHHTTHHHHHTTTPPB--GGG----TT--S-S----TTS--------------